Protein AF-A0A7S2B2H6-F1 (afdb_monomer_lite)

Sequence (133 aa):
VRPRLIQISLMLRDKKQASAAAGQLESLVAATSDEEQRAEAQLFLAQLQLDRGDATAATTLLESIDAVKGFPATVATLVAMHEQAGDDAAAARVLDEALDNVNELPIDDLSKSRLVEEIAAYRLRKGQYEEAA

Organism: NCBI:txid236787

Foldseek 3Di:
DVVLLVVLVVQCVPPVRVVVSLVVLVVLLVPDPDLVVNLVSLQVNLVVCVVVVNLVSSLVSLCPNPVPLLQLVNLVVSLVSCVVVVNNVSNLVSLVVNLVCLVVDPDDPVSSVVSLVVSLVVCVVVVVVVPND

pLDDT: mean 90.12, std 8.86, range [43.22, 96.81]

InterPro domains:
  IPR011990 Tetratricopeptide-like helical domain superfamily [G3DSA:1.25.40.10] (6-82)
  IPR026270 Signal recognition particle, SRP72 subunit [PTHR14094] (3-133)

Structure (mmCIF, N/CA/C/O backbone):
data_AF-A0A7S2B2H6-F1
#
_entry.id   AF-A0A7S2B2H6-F1
#
loop_
_atom_site.group_PDB
_atom_site.id
_atom_site.type_symbol
_atom_site.label_atom_id
_atom_site.label_alt_id
_atom_site.label_comp_id
_atom_site.label_asym_id
_atom_site.label_entity_id
_atom_site.label_seq_id
_atom_site.pdbx_PDB_ins_code
_atom_site.Cartn_x
_atom_site.Cartn_y
_atom_site.Cartn_z
_atom_site.occupancy
_atom_site.B_iso_or_equiv
_atom_site.auth_seq_id
_atom_site.auth_comp_id
_atom_site.auth_asym_id
_atom_site.auth_atom_id
_atom_site.pdbx_PDB_model_num
ATOM 1 N N . VAL A 1 1 ? 1.705 11.062 17.175 1.00 83.69 1 VAL A N 1
ATOM 2 C CA . VAL A 1 1 ? 0.738 10.126 16.539 1.00 83.69 1 VAL A CA 1
ATOM 3 C C . VAL A 1 1 ? 0.761 8.694 17.101 1.00 83.69 1 VAL A C 1
ATOM 5 O O . VAL A 1 1 ? -0.299 8.181 17.452 1.00 83.69 1 VAL A O 1
ATOM 8 N N . ARG A 1 2 ? 1.932 8.064 17.284 1.00 85.94 2 ARG A N 1
ATOM 9 C CA . ARG A 1 2 ? 2.079 6.634 17.654 1.00 85.94 2 ARG A CA 1
ATOM 10 C C . ARG A 1 2 ? 1.236 6.099 18.837 1.00 85.94 2 ARG A C 1
ATOM 12 O O . ARG A 1 2 ? 0.582 5.077 18.646 1.00 85.94 2 ARG A O 1
ATOM 19 N N . PRO A 1 3 ? 1.143 6.748 20.019 1.00 89.81 3 PRO A N 1
ATOM 20 C CA . PRO A 1 3 ? 0.306 6.223 21.110 1.00 89.81 3 PRO A CA 1
ATOM 21 C C . PRO A 1 3 ? -1.188 6.147 20.756 1.00 89.81 3 PRO A C 1
ATOM 23 O O . PRO A 1 3 ? -1.878 5.221 21.176 1.00 89.81 3 PRO A O 1
ATOM 26 N N . ARG A 1 4 ? -1.682 7.090 19.939 1.00 91.62 4 ARG A N 1
ATOM 27 C CA . ARG A 1 4 ? -3.071 7.079 19.455 1.00 91.62 4 ARG A CA 1
ATOM 28 C C . ARG A 1 4 ? -3.306 5.960 18.446 1.00 91.62 4 ARG A C 1
ATOM 30 O O . ARG A 1 4 ? -4.343 5.316 18.521 1.00 91.62 4 ARG A O 1
ATOM 37 N N . LEU A 1 5 ? -2.346 5.684 17.560 1.00 91.25 5 LEU A N 1
ATOM 38 C CA . LEU A 1 5 ? -2.443 4.554 16.628 1.00 91.25 5 LEU A CA 1
ATOM 39 C C . LEU A 1 5 ? -2.528 3.216 17.367 1.00 91.25 5 LEU A C 1
ATOM 41 O O . LEU A 1 5 ? -3.359 2.384 17.013 1.00 91.25 5 LEU A O 1
ATOM 45 N N . ILE A 1 6 ? -1.742 3.024 18.432 1.00 92.44 6 ILE A N 1
ATOM 46 C CA . ILE A 1 6 ? -1.834 1.822 19.278 1.00 92.44 6 ILE A CA 1
ATOM 47 C C . ILE A 1 6 ? -3.237 1.695 19.884 1.00 92.44 6 ILE A C 1
ATOM 49 O O . ILE A 1 6 ? -3.846 0.629 19.807 1.00 92.44 6 ILE A O 1
ATOM 53 N N . GLN A 1 7 ? -3.780 2.781 20.440 1.00 91.75 7 GLN A N 1
ATOM 54 C CA . GLN A 1 7 ? -5.131 2.785 21.002 1.00 91.75 7 GLN A CA 1
ATOM 55 C C . GLN A 1 7 ? -6.192 2.438 19.945 1.00 91.75 7 GLN A C 1
ATOM 57 O O . GLN A 1 7 ? -7.011 1.551 20.175 1.00 91.75 7 GLN A O 1
ATOM 62 N N . ILE A 1 8 ? -6.142 3.078 18.776 1.00 92.38 8 ILE A N 1
ATOM 63 C CA . ILE A 1 8 ? -7.058 2.815 17.656 1.00 92.38 8 ILE A CA 1
ATOM 64 C C . ILE A 1 8 ? -6.953 1.351 17.210 1.00 92.38 8 ILE A C 1
ATOM 66 O O . ILE A 1 8 ? -7.970 0.692 17.014 1.00 92.38 8 ILE A O 1
ATOM 70 N N . SER A 1 9 ? -5.737 0.808 17.125 1.00 90.06 9 SER A N 1
ATOM 71 C CA . SER A 1 9 ? -5.490 -0.587 16.737 1.00 90.06 9 SER A CA 1
ATOM 72 C C . SER A 1 9 ? -6.132 -1.579 17.705 1.00 90.06 9 SER A C 1
ATOM 74 O O . SER A 1 9 ? -6.675 -2.602 17.290 1.00 90.06 9 SER A O 1
ATOM 76 N N . LEU A 1 10 ? -6.093 -1.284 19.007 1.00 92.06 10 LEU A N 1
ATOM 77 C CA . LEU A 1 10 ? -6.770 -2.088 20.024 1.00 92.06 10 LEU A CA 1
ATOM 78 C C . LEU A 1 10 ? -8.294 -2.004 19.879 1.00 92.06 10 LEU A C 1
ATOM 80 O O . LEU A 1 10 ? -8.967 -3.027 19.986 1.00 92.06 10 LEU A O 1
ATOM 84 N N . MET A 1 11 ? -8.834 -0.820 19.584 1.00 91.25 11 MET A N 1
ATOM 85 C CA . MET A 1 11 ? -10.272 -0.623 19.372 1.00 91.25 11 MET A CA 1
ATOM 86 C C . MET A 1 11 ? -10.779 -1.308 18.096 1.00 91.25 11 MET A C 1
ATOM 88 O O . MET A 1 11 ? -11.880 -1.848 18.099 1.00 91.25 11 MET A O 1
ATOM 92 N N . LEU A 1 12 ? -9.980 -1.348 17.024 1.00 91.06 12 LEU A N 1
ATOM 93 C CA . LEU A 1 12 ? -10.328 -2.035 15.772 1.00 91.06 12 LEU A CA 1
ATOM 94 C C . LEU A 1 12 ? -10.508 -3.550 15.952 1.00 91.06 12 LEU A C 1
ATOM 96 O O . LEU A 1 12 ? -11.274 -4.169 15.216 1.00 91.06 12 LEU A O 1
ATOM 100 N N . ARG A 1 13 ? -9.856 -4.148 16.958 1.00 90.44 13 ARG A N 1
ATOM 101 C CA . ARG A 1 13 ? -10.033 -5.569 17.305 1.00 90.44 13 ARG A CA 1
ATOM 102 C C . ARG A 1 13 ? -11.375 -5.851 17.983 1.00 90.44 13 ARG A C 1
ATOM 104 O O . ARG A 1 13 ? -11.853 -6.984 17.935 1.00 90.44 13 ARG A O 1
ATOM 111 N N . ASP A 1 14 ? -11.988 -4.846 18.606 1.00 91.25 14 ASP A N 1
ATOM 112 C CA . ASP A 1 14 ? -13.327 -4.950 19.179 1.00 91.25 14 ASP A CA 1
ATOM 113 C C . ASP A 1 14 ? -14.375 -4.554 18.129 1.00 91.25 14 ASP A C 1
ATOM 115 O O . ASP A 1 14 ? -14.520 -3.386 17.766 1.00 91.25 14 ASP A O 1
ATOM 119 N N . LYS A 1 15 ? -15.176 -5.527 17.677 1.00 85.56 15 LYS A N 1
ATOM 120 C CA . LYS A 1 15 ? -16.237 -5.305 16.678 1.00 85.56 15 LYS A CA 1
ATOM 121 C C . LYS A 1 15 ? -17.205 -4.181 17.060 1.00 85.56 15 LYS A C 1
ATOM 123 O O . LYS A 1 15 ? -17.737 -3.524 16.170 1.00 85.56 15 LYS A O 1
ATOM 128 N N . LYS A 1 16 ? -17.440 -3.943 18.357 1.00 89.25 16 LYS A N 1
ATOM 129 C CA . LYS A 1 16 ? -18.332 -2.866 18.821 1.00 89.25 16 LYS A CA 1
ATOM 130 C C . LYS A 1 16 ? -17.719 -1.478 18.643 1.00 89.25 16 LYS A C 1
ATOM 132 O O . LYS A 1 16 ? -18.455 -0.506 18.511 1.00 89.25 16 LYS A O 1
ATOM 137 N N . GLN A 1 17 ? -16.392 -1.385 18.649 1.00 90.62 17 GLN A N 1
ATOM 138 C CA . GLN A 1 17 ? -15.654 -0.123 18.586 1.00 90.62 17 GLN A CA 1
ATOM 139 C C . GLN A 1 17 ? -15.034 0.133 17.212 1.00 90.62 17 GLN A C 1
ATOM 141 O O . GLN A 1 17 ? -14.655 1.266 16.933 1.00 90.62 17 GLN A O 1
ATOM 146 N N . ALA A 1 18 ? -14.988 -0.869 16.330 1.00 88.06 18 ALA A N 1
ATOM 147 C CA . ALA A 1 18 ? -14.340 -0.782 15.023 1.00 88.06 18 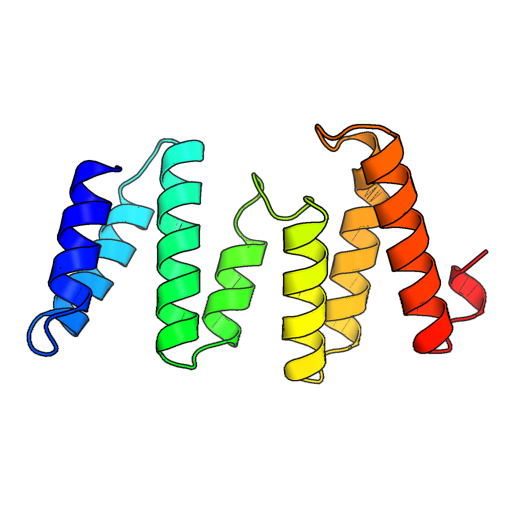ALA A CA 1
ATOM 148 C C . ALA A 1 18 ? -14.816 0.405 14.162 1.00 88.06 18 ALA A C 1
ATOM 150 O O . ALA A 1 18 ? -14.002 1.069 13.520 1.00 88.06 18 ALA A O 1
ATOM 151 N N . SER A 1 19 ? -16.117 0.721 14.172 1.00 89.12 19 SER A N 1
ATOM 152 C CA . SER A 1 19 ? -16.640 1.880 13.432 1.00 89.12 19 SER A CA 1
ATOM 153 C C . SER A 1 19 ? -16.156 3.208 14.019 1.00 89.12 19 SER A C 1
ATOM 155 O O . SER A 1 19 ? -15.769 4.102 13.273 1.00 89.12 19 SER A O 1
ATOM 157 N N . ALA A 1 20 ? -16.155 3.338 15.348 1.00 91.38 20 ALA A N 1
ATOM 158 C CA . ALA A 1 20 ? -15.682 4.544 16.023 1.00 91.38 20 ALA A CA 1
ATOM 159 C C . ALA A 1 20 ? -14.163 4.715 15.863 1.00 91.38 20 ALA A C 1
ATOM 161 O O . ALA A 1 20 ? -13.686 5.820 15.622 1.00 91.38 20 ALA A O 1
ATOM 162 N N . ALA A 1 21 ? -13.413 3.614 15.943 1.00 91.88 21 ALA A N 1
ATOM 163 C CA . ALA A 1 21 ? -11.966 3.592 15.771 1.00 91.88 21 ALA A CA 1
ATOM 164 C C . ALA A 1 21 ? -11.544 4.060 14.371 1.00 91.88 21 ALA A C 1
ATOM 166 O O . ALA A 1 21 ? -10.581 4.809 14.239 1.00 91.88 21 ALA A O 1
ATOM 167 N N . ALA A 1 22 ? -12.293 3.683 13.335 1.00 91.31 22 ALA A N 1
ATOM 168 C CA . ALA A 1 22 ? -12.035 4.153 11.978 1.00 91.31 22 ALA A CA 1
ATOM 169 C C . ALA A 1 22 ? -12.254 5.658 11.818 1.00 91.31 22 ALA A C 1
ATOM 171 O O . ALA A 1 22 ? -11.367 6.342 11.316 1.00 91.31 22 ALA A O 1
ATOM 172 N N . GLY A 1 23 ? -13.361 6.195 12.343 1.00 93.75 23 GLY A N 1
ATOM 173 C CA . GLY A 1 23 ? -13.576 7.645 12.339 1.00 93.75 23 GLY A CA 1
ATOM 174 C C . GLY A 1 23 ? -12.506 8.400 13.140 1.00 93.75 23 GLY A C 1
ATOM 175 O O . GLY A 1 23 ? -12.095 9.500 12.767 1.00 93.75 23 GLY A O 1
ATOM 176 N N . GLN A 1 24 ? -11.987 7.797 14.217 1.00 95.50 24 GLN A N 1
ATOM 177 C CA . GLN A 1 24 ? -10.847 8.347 14.953 1.00 95.50 24 GLN A CA 1
ATOM 178 C C . GLN A 1 24 ? -9.549 8.315 14.143 1.00 95.50 24 GLN A C 1
ATOM 180 O O . GLN A 1 24 ? -8.760 9.251 14.263 1.00 95.50 24 GLN A O 1
ATOM 185 N N . LEU A 1 25 ? -9.323 7.282 13.329 1.00 96.06 25 LEU A N 1
ATOM 186 C CA . LEU A 1 25 ? -8.154 7.195 12.457 1.00 96.06 25 LEU A CA 1
ATOM 187 C C . LEU A 1 25 ? -8.202 8.249 11.350 1.00 96.06 25 LEU A C 1
ATOM 189 O O . LEU A 1 25 ? -7.226 8.969 11.163 1.00 96.06 25 LEU A O 1
ATOM 193 N N . GLU A 1 26 ? -9.346 8.410 10.688 1.00 94.94 26 GLU A N 1
ATOM 194 C CA . GLU A 1 26 ? -9.569 9.469 9.693 1.00 94.94 26 GLU A CA 1
ATOM 195 C C . GLU A 1 26 ? -9.357 10.861 10.305 1.00 94.94 26 GLU A C 1
ATOM 197 O O . GLU A 1 26 ? -8.620 11.690 9.766 1.00 94.94 26 GLU A O 1
ATOM 202 N N . SER A 1 27 ? -9.921 11.096 11.494 1.00 95.56 27 SER A N 1
ATOM 203 C CA . SER A 1 27 ? -9.723 12.350 12.231 1.00 95.56 27 SER A CA 1
ATOM 204 C C . SER A 1 27 ? -8.260 12.565 12.624 1.00 95.56 27 SER A C 1
ATOM 206 O O . SER A 1 27 ? -7.781 13.698 12.634 1.00 95.56 27 SER A O 1
ATOM 208 N N . LEU A 1 28 ? -7.535 11.493 12.958 1.00 95.56 28 LEU A N 1
ATOM 209 C CA . LEU A 1 28 ? -6.116 11.561 13.294 1.00 95.56 28 LEU A CA 1
ATOM 210 C C . LEU A 1 28 ? -5.280 11.946 12.072 1.00 95.56 28 LEU A C 1
ATOM 212 O O . LEU A 1 28 ? -4.409 12.801 12.210 1.00 95.56 28 LEU A O 1
ATOM 216 N N . VAL A 1 29 ? -5.563 11.372 10.900 1.00 95.38 29 VAL A N 1
ATOM 217 C CA . VAL A 1 29 ? -4.921 11.758 9.634 1.00 95.38 29 VAL A CA 1
ATOM 218 C C . VAL A 1 29 ? -5.162 13.244 9.357 1.00 95.38 29 VAL A C 1
ATOM 220 O O . VAL A 1 29 ? -4.202 13.991 9.178 1.00 95.38 29 VAL A O 1
ATOM 223 N N . ALA A 1 30 ? -6.418 13.699 9.423 1.00 94.69 30 ALA A N 1
ATOM 224 C CA . ALA A 1 30 ? -6.785 15.092 9.152 1.00 94.69 30 ALA A CA 1
ATOM 225 C C . ALA A 1 30 ? -6.176 16.098 10.147 1.00 94.69 30 ALA A C 1
ATOM 227 O O . ALA A 1 30 ? -5.830 17.216 9.773 1.00 94.69 30 ALA A O 1
ATOM 228 N N . ALA A 1 31 ? -6.035 15.714 11.419 1.00 94.94 31 ALA A N 1
ATOM 229 C CA . ALA A 1 31 ? -5.501 16.583 12.467 1.00 94.94 31 ALA A CA 1
ATOM 230 C C . ALA A 1 31 ? -3.964 16.590 12.556 1.00 94.94 31 ALA A C 1
ATOM 232 O O . ALA A 1 31 ? -3.405 17.367 13.333 1.00 94.94 31 ALA A O 1
ATOM 233 N N . THR A 1 32 ? -3.267 15.712 11.827 1.00 94.50 32 THR A N 1
ATOM 234 C CA . THR A 1 32 ? -1.805 15.593 11.914 1.00 94.50 32 THR A CA 1
ATOM 235 C C . THR A 1 32 ? -1.131 16.526 10.913 1.00 94.50 32 THR A C 1
ATOM 237 O O . THR A 1 32 ? -1.195 16.313 9.705 1.00 94.50 32 THR A O 1
ATOM 240 N N . SER A 1 33 ? -0.452 17.562 11.410 1.00 92.81 33 SER A N 1
ATOM 241 C CA . SER A 1 33 ? 0.267 18.532 10.567 1.00 92.81 33 SER A CA 1
ATOM 242 C C . SER A 1 33 ? 1.634 18.040 10.088 1.00 92.81 33 SER A C 1
ATOM 244 O O . SER A 1 33 ? 2.065 18.432 9.011 1.00 92.81 33 SER A O 1
ATOM 246 N N . ASP A 1 34 ? 2.294 17.204 10.889 1.00 94.25 34 ASP A N 1
ATOM 247 C CA . ASP A 1 34 ? 3.613 16.637 10.604 1.00 94.25 34 ASP A CA 1
ATOM 248 C C . ASP A 1 34 ? 3.525 15.564 9.512 1.00 94.25 34 ASP A C 1
ATOM 250 O O . ASP A 1 34 ? 2.713 14.645 9.616 1.00 94.25 34 ASP A O 1
ATOM 254 N N . GLU A 1 35 ? 4.326 15.698 8.458 1.00 90.81 35 GLU A N 1
ATOM 255 C CA . GLU A 1 35 ? 4.209 14.882 7.245 1.00 90.81 35 GLU A CA 1
ATOM 256 C C . GLU A 1 35 ? 4.559 13.412 7.491 1.00 90.81 35 GLU A C 1
ATOM 258 O O . GLU A 1 35 ? 3.789 12.533 7.110 1.00 90.81 35 GLU A O 1
ATOM 263 N N . GLU A 1 36 ? 5.649 13.140 8.212 1.00 90.75 36 GLU A N 1
ATOM 264 C CA . GLU A 1 36 ? 6.073 11.776 8.548 1.00 90.75 36 GLU A CA 1
ATOM 265 C C . GLU A 1 36 ? 5.008 11.066 9.396 1.00 90.75 36 GLU A C 1
ATOM 267 O O . GLU A 1 36 ? 4.565 9.959 9.084 1.00 90.75 36 GLU A O 1
ATOM 272 N N . GLN A 1 37 ? 4.512 11.732 10.440 1.00 93.31 37 GLN A N 1
ATOM 273 C CA . GLN A 1 37 ? 3.439 11.181 11.266 1.00 93.31 37 GLN A CA 1
ATOM 274 C C . GLN A 1 37 ? 2.113 11.034 10.513 1.00 93.31 37 GLN A C 1
ATOM 276 O O . GLN A 1 37 ? 1.328 10.136 10.837 1.00 93.31 37 GLN A O 1
ATOM 281 N N . ARG A 1 38 ? 1.826 11.910 9.545 1.00 94.88 38 ARG A N 1
ATOM 282 C CA . ARG A 1 38 ? 0.632 11.792 8.705 1.00 94.88 38 ARG A CA 1
ATOM 283 C C . ARG A 1 38 ? 0.759 10.592 7.774 1.00 94.88 38 ARG A C 1
ATOM 285 O O . ARG A 1 38 ? -0.187 9.812 7.720 1.00 94.88 38 ARG A O 1
ATOM 292 N N . ALA A 1 39 ? 1.920 10.393 7.153 1.00 93.44 39 ALA A N 1
ATOM 293 C CA . ALA A 1 39 ? 2.220 9.222 6.336 1.00 93.44 39 ALA A CA 1
ATOM 294 C C . ALA A 1 39 ? 2.048 7.920 7.139 1.00 93.44 39 ALA A C 1
ATOM 296 O O . ALA A 1 39 ? 1.352 7.014 6.682 1.00 93.44 39 ALA A O 1
ATOM 297 N N . GLU A 1 40 ? 2.567 7.847 8.375 1.00 93.25 40 GLU A N 1
ATOM 298 C CA . GLU A 1 40 ? 2.339 6.700 9.276 1.00 93.25 40 GLU A CA 1
ATOM 299 C C . GLU A 1 40 ? 0.837 6.424 9.492 1.00 93.25 40 GLU A C 1
ATOM 301 O O . GLU A 1 40 ? 0.388 5.276 9.437 1.00 93.25 40 GLU A O 1
ATOM 306 N N . ALA A 1 41 ? 0.039 7.469 9.736 1.00 95.69 41 ALA A N 1
ATOM 307 C CA . ALA A 1 41 ? -1.400 7.330 9.949 1.00 95.69 41 ALA A CA 1
ATOM 308 C C . ALA A 1 41 ? -2.163 6.967 8.659 1.00 95.69 41 ALA A C 1
ATOM 310 O O . ALA A 1 41 ? -3.100 6.168 8.719 1.00 95.69 41 ALA A O 1
ATOM 311 N N . GLN A 1 42 ? -1.760 7.508 7.505 1.00 96.81 42 GLN A N 1
ATOM 312 C CA . GLN A 1 42 ? -2.335 7.194 6.193 1.00 96.81 42 GLN A CA 1
ATOM 313 C C . GLN A 1 42 ? -2.060 5.744 5.792 1.00 96.81 42 GLN A C 1
ATOM 315 O O . GLN A 1 42 ? -2.977 5.077 5.323 1.00 96.81 42 GLN A O 1
ATOM 320 N N . LEU A 1 43 ? -0.855 5.221 6.048 1.00 95.38 43 LEU A N 1
ATOM 321 C CA . LEU A 1 43 ? -0.537 3.802 5.846 1.00 95.38 43 LEU A CA 1
ATOM 322 C C . LEU A 1 43 ? -1.462 2.902 6.672 1.00 95.38 43 LEU A C 1
ATOM 324 O O . LEU A 1 43 ? -2.009 1.922 6.167 1.00 95.38 43 LEU A O 1
ATOM 328 N N . PHE A 1 44 ? -1.688 3.262 7.937 1.00 95.62 44 PHE A N 1
ATOM 329 C CA . PHE A 1 44 ? -2.608 2.527 8.804 1.00 95.62 44 PHE A CA 1
ATOM 330 C C . PHE A 1 44 ? -4.054 2.578 8.295 1.00 95.62 44 PHE A C 1
ATOM 332 O O . PHE A 1 44 ? -4.783 1.589 8.383 1.00 95.62 44 PHE A O 1
ATOM 339 N N . LEU A 1 45 ? -4.472 3.724 7.749 1.00 96.75 45 LEU A N 1
ATOM 340 C CA . LEU A 1 45 ? -5.795 3.884 7.156 1.00 96.75 45 LEU A CA 1
ATOM 341 C C . LEU A 1 45 ? -5.932 3.070 5.863 1.00 96.75 45 LEU A C 1
ATOM 343 O O . LEU A 1 45 ? -6.951 2.411 5.690 1.00 96.75 45 LEU A O 1
ATOM 347 N N . ALA A 1 46 ? -4.910 3.047 5.004 1.00 96.31 46 ALA A N 1
ATOM 348 C CA . ALA A 1 46 ? -4.892 2.231 3.792 1.00 96.31 46 ALA A CA 1
ATOM 349 C C . ALA A 1 46 ? -5.031 0.738 4.125 1.00 96.31 46 ALA A C 1
ATOM 351 O O . ALA A 1 46 ? -5.874 0.055 3.546 1.00 96.31 46 ALA A O 1
ATOM 352 N N . GLN A 1 47 ? -4.292 0.250 5.130 1.00 94.31 47 GLN A N 1
ATOM 353 C CA . GLN A 1 47 ? -4.433 -1.127 5.612 1.00 94.31 47 GLN A CA 1
ATOM 354 C C . GLN A 1 47 ? -5.849 -1.414 6.129 1.00 94.31 47 GLN A C 1
ATOM 356 O O . GLN A 1 47 ? -6.419 -2.457 5.823 1.00 94.31 47 GLN A O 1
ATOM 361 N N . LEU A 1 48 ? -6.450 -0.484 6.876 1.00 95.06 48 LEU A N 1
ATOM 362 C CA . LEU A 1 48 ? -7.826 -0.639 7.345 1.00 95.06 48 LEU A CA 1
ATOM 363 C C . LEU A 1 48 ? -8.831 -0.725 6.181 1.00 95.06 48 LEU A C 1
ATOM 365 O O . LEU A 1 48 ? -9.790 -1.493 6.273 1.00 95.06 48 LEU A O 1
ATOM 369 N N . GLN A 1 49 ? -8.643 0.048 5.108 1.00 95.12 49 GLN A N 1
ATOM 370 C CA . GLN A 1 49 ? -9.503 -0.047 3.923 1.00 95.12 49 GLN A CA 1
ATOM 371 C C . GLN A 1 49 ? -9.328 -1.395 3.211 1.00 95.12 49 GLN A C 1
ATOM 373 O O . GLN A 1 49 ? -10.327 -2.020 2.850 1.00 95.12 49 GLN A O 1
ATOM 378 N N . LEU A 1 50 ? -8.096 -1.913 3.121 1.00 93.56 50 LEU A N 1
ATOM 379 C CA . LEU A 1 50 ? -7.841 -3.265 2.606 1.00 93.56 50 LEU A CA 1
ATOM 380 C C . LEU A 1 50 ? -8.553 -4.340 3.427 1.00 93.56 50 LEU A C 1
ATOM 382 O O . LEU A 1 50 ? -9.238 -5.187 2.857 1.00 93.56 50 LEU A O 1
ATOM 386 N N . ASP A 1 51 ? -8.465 -4.273 4.756 1.00 91.62 51 ASP A N 1
ATOM 387 C CA . ASP A 1 51 ? -9.131 -5.222 5.660 1.00 91.62 51 ASP A CA 1
ATOM 388 C C . ASP A 1 51 ? -10.665 -5.190 5.516 1.00 91.62 51 ASP A C 1
ATOM 390 O O . ASP A 1 51 ? -11.356 -6.162 5.835 1.00 91.62 51 ASP A O 1
ATOM 394 N N . ARG A 1 52 ? -11.214 -4.071 5.028 1.00 91.25 52 ARG A N 1
ATOM 395 C CA . ARG A 1 52 ? -12.642 -3.882 4.730 1.00 91.25 52 ARG A CA 1
ATOM 396 C C . ARG A 1 52 ? -13.030 -4.279 3.307 1.00 91.25 52 ARG A C 1
ATOM 398 O O . ARG A 1 52 ? -14.219 -4.269 2.994 1.00 91.25 52 ARG A O 1
ATOM 405 N N . GLY A 1 53 ? -12.060 -4.640 2.471 1.00 91.69 53 GLY A N 1
ATOM 406 C CA . GLY A 1 53 ? -12.260 -4.962 1.061 1.00 91.69 53 GLY A CA 1
ATOM 407 C C . GLY A 1 53 ? -12.392 -3.741 0.148 1.00 91.69 53 GLY A C 1
ATOM 408 O O . GLY A 1 53 ? -12.713 -3.912 -1.025 1.00 91.69 53 GLY A O 1
ATOM 409 N N . ASP A 1 54 ? -12.136 -2.528 0.646 1.00 94.06 54 ASP A N 1
ATOM 410 C CA . ASP A 1 54 ? -12.124 -1.307 -0.164 1.00 94.06 54 ASP A CA 1
ATOM 411 C C . ASP A 1 54 ? -10.717 -1.068 -0.734 1.00 94.06 54 ASP A C 1
ATOM 413 O O . ASP A 1 54 ? -9.951 -0.209 -0.288 1.00 94.06 54 ASP A O 1
ATOM 417 N N . ALA A 1 55 ? -10.353 -1.905 -1.709 1.00 92.44 55 ALA A N 1
ATOM 418 C CA . ALA A 1 55 ? -9.049 -1.838 -2.361 1.00 92.44 55 ALA A CA 1
ATOM 419 C C . ALA A 1 55 ? -8.837 -0.498 -3.082 1.00 92.44 55 ALA A C 1
ATOM 421 O O . ALA A 1 55 ? -7.730 0.025 -3.066 1.00 92.44 55 ALA A O 1
ATOM 422 N N . THR A 1 56 ? -9.893 0.092 -3.652 1.00 93.31 56 THR A N 1
ATOM 423 C CA . THR A 1 56 ? -9.816 1.386 -4.342 1.00 93.31 56 THR A CA 1
ATOM 424 C C . THR A 1 56 ? -9.437 2.507 -3.381 1.00 93.31 56 THR A C 1
ATOM 426 O O . THR A 1 56 ? -8.487 3.241 -3.655 1.00 93.31 56 THR A O 1
ATOM 429 N N . ALA A 1 57 ? -10.111 2.618 -2.231 1.00 93.94 57 ALA A N 1
ATOM 430 C CA . ALA A 1 57 ? -9.763 3.630 -1.235 1.00 93.94 57 ALA A CA 1
ATOM 431 C C . ALA A 1 57 ? -8.344 3.428 -0.685 1.00 93.94 57 ALA A C 1
ATOM 433 O O . ALA A 1 57 ? -7.628 4.403 -0.449 1.00 93.94 57 ALA A O 1
ATOM 434 N N . ALA A 1 58 ? -7.918 2.174 -0.507 1.00 95.75 58 ALA A N 1
ATOM 435 C CA . ALA A 1 58 ? -6.555 1.861 -0.098 1.00 95.75 58 ALA A CA 1
ATOM 436 C C . ALA A 1 58 ? -5.512 2.298 -1.138 1.00 95.75 58 ALA A C 1
ATOM 438 O O . ALA A 1 58 ? -4.531 2.939 -0.762 1.00 95.75 58 ALA A O 1
ATOM 439 N N . THR A 1 59 ? -5.733 2.012 -2.426 1.00 95.81 59 THR A N 1
ATOM 440 C CA . THR A 1 59 ? -4.844 2.445 -3.516 1.00 95.81 59 THR A CA 1
ATOM 441 C C . THR A 1 59 ? -4.717 3.963 -3.541 1.00 95.81 59 THR A C 1
ATOM 443 O O . THR A 1 59 ? -3.604 4.479 -3.489 1.00 95.81 59 THR A O 1
ATOM 446 N N . THR A 1 60 ? -5.840 4.689 -3.518 1.00 94.69 60 THR A N 1
ATOM 447 C CA . THR A 1 60 ? -5.835 6.162 -3.512 1.00 94.69 60 THR A CA 1
ATOM 448 C C . THR A 1 60 ? -5.091 6.731 -2.304 1.00 94.69 60 THR A C 1
ATOM 450 O O . THR A 1 60 ? -4.376 7.726 -2.420 1.00 94.69 60 THR A O 1
ATOM 453 N N . LEU A 1 61 ? -5.225 6.104 -1.131 1.00 95.12 61 LEU A N 1
ATOM 454 C CA . LEU A 1 61 ? -4.465 6.506 0.050 1.00 95.12 61 LEU A CA 1
ATOM 455 C C . LEU A 1 61 ? -2.966 6.288 -0.145 1.00 95.12 61 LEU A C 1
ATOM 457 O O . LEU A 1 61 ? -2.209 7.204 0.153 1.00 95.12 61 LEU A O 1
ATOM 461 N N . LEU A 1 62 ? -2.537 5.131 -0.651 1.00 95.50 62 LEU A N 1
ATOM 462 C CA . LEU A 1 62 ? -1.120 4.843 -0.889 1.00 95.50 62 LEU A CA 1
ATOM 463 C C . LEU A 1 62 ? -0.493 5.799 -1.915 1.00 95.50 62 LEU A C 1
ATOM 465 O O . LEU A 1 62 ? 0.606 6.295 -1.678 1.00 95.50 62 LEU A O 1
ATOM 469 N N . GLU A 1 63 ? -1.207 6.115 -2.998 1.00 94.38 63 GLU A N 1
ATOM 470 C CA . GLU A 1 63 ? -0.771 7.091 -4.011 1.00 94.38 63 GLU A CA 1
ATOM 471 C C . GLU A 1 63 ? -0.597 8.503 -3.426 1.00 94.38 63 GLU A C 1
ATOM 473 O O . GLU A 1 63 ? 0.259 9.260 -3.875 1.00 94.38 63 GLU A O 1
ATOM 478 N N . SER A 1 64 ? -1.365 8.852 -2.387 1.00 93.81 64 SER A N 1
ATOM 479 C CA . SER A 1 64 ? -1.300 10.169 -1.736 1.00 93.81 64 SER A CA 1
ATOM 480 C C . SER A 1 64 ? -0.125 10.358 -0.764 1.00 93.81 64 SER A C 1
ATOM 482 O O . SER A 1 64 ? 0.013 11.438 -0.186 1.00 93.81 64 SER A O 1
ATOM 484 N N . ILE A 1 65 ? 0.691 9.325 -0.524 1.00 94.25 65 ILE A N 1
ATOM 485 C CA . ILE A 1 65 ? 1.793 9.365 0.450 1.00 94.25 65 ILE A CA 1
ATOM 486 C C . ILE A 1 65 ? 3.120 9.557 -0.293 1.00 94.25 65 ILE A C 1
ATOM 488 O O . ILE A 1 65 ? 3.820 8.591 -0.612 1.00 94.25 65 ILE A O 1
ATOM 492 N N . ASP A 1 66 ? 3.502 10.815 -0.518 1.00 89.94 66 ASP A N 1
ATOM 493 C CA . ASP A 1 66 ? 4.739 11.175 -1.231 1.00 89.94 66 ASP A CA 1
ATOM 494 C C . ASP A 1 66 ? 5.992 10.527 -0.619 1.00 89.94 66 ASP A C 1
ATOM 496 O O . ASP A 1 66 ? 6.885 10.085 -1.340 1.00 89.94 66 ASP A O 1
ATOM 500 N N . ALA A 1 67 ? 6.012 10.367 0.707 1.00 88.75 67 ALA A N 1
ATOM 501 C CA . ALA A 1 67 ? 7.117 9.754 1.439 1.00 88.75 67 ALA A CA 1
ATOM 502 C C . ALA A 1 67 ? 7.406 8.288 1.057 1.00 88.75 67 ALA A C 1
ATOM 504 O O . ALA A 1 67 ? 8.505 7.807 1.326 1.00 88.75 67 ALA A O 1
ATOM 505 N N . VAL A 1 68 ? 6.443 7.558 0.477 1.00 89.25 68 VAL A N 1
ATOM 506 C CA . VAL A 1 68 ? 6.596 6.119 0.180 1.00 89.25 68 VAL A CA 1
ATOM 507 C C . VAL A 1 68 ? 6.238 5.731 -1.250 1.00 89.25 68 VAL A C 1
ATOM 509 O O . VAL A 1 68 ? 6.665 4.658 -1.675 1.00 89.25 68 VAL A O 1
ATOM 512 N N . LYS A 1 69 ? 5.498 6.556 -2.004 1.00 86.56 69 LYS A N 1
ATOM 513 C CA . LYS A 1 69 ? 4.957 6.194 -3.330 1.00 86.56 69 LYS A CA 1
ATOM 514 C C . LYS A 1 69 ? 6.014 5.737 -4.342 1.00 86.56 69 LYS A C 1
ATOM 516 O O . LYS A 1 69 ? 5.758 4.816 -5.106 1.00 86.56 69 LYS A O 1
ATOM 521 N N . GLY A 1 70 ? 7.214 6.320 -4.296 1.00 88.12 70 GLY A N 1
ATOM 522 C CA . GLY A 1 70 ? 8.315 5.981 -5.204 1.00 88.12 70 GLY A CA 1
ATOM 523 C C . GLY A 1 70 ? 9.170 4.788 -4.764 1.00 88.12 70 GLY A C 1
ATOM 524 O O . GLY A 1 70 ? 10.031 4.340 -5.515 1.00 88.12 70 GLY A O 1
ATOM 525 N N . PHE A 1 71 ? 8.978 4.253 -3.554 1.00 89.75 71 PHE A N 1
ATOM 526 C CA . PHE A 1 71 ? 9.788 3.127 -3.085 1.00 89.75 71 PHE A CA 1
ATOM 527 C C . PHE A 1 71 ? 9.433 1.842 -3.847 1.00 89.75 71 PHE A C 1
ATOM 529 O O . PHE A 1 71 ? 8.246 1.567 -4.026 1.00 89.75 71 PHE A O 1
ATOM 536 N N . PRO A 1 72 ? 10.416 0.984 -4.197 1.00 90.31 72 PRO A N 1
ATOM 537 C CA . PRO A 1 72 ? 10.170 -0.217 -5.001 1.00 90.31 72 PRO A CA 1
ATOM 538 C C . PRO A 1 72 ? 9.059 -1.127 -4.461 1.00 90.31 72 PRO A C 1
ATOM 540 O O . PRO A 1 72 ? 8.249 -1.647 -5.222 1.00 90.31 72 PRO A O 1
ATOM 543 N N . ALA A 1 73 ? 8.983 -1.292 -3.136 1.00 90.69 73 ALA A N 1
ATOM 544 C CA . ALA A 1 73 ? 7.939 -2.095 -2.502 1.00 90.69 73 ALA A CA 1
ATOM 545 C C . ALA A 1 73 ? 6.535 -1.490 -2.687 1.00 90.69 73 ALA A C 1
ATOM 547 O O . ALA A 1 73 ? 5.574 -2.221 -2.935 1.00 90.69 73 ALA A O 1
ATOM 548 N N . THR A 1 74 ? 6.414 -0.164 -2.595 1.00 93.12 74 THR A N 1
ATOM 549 C CA . THR A 1 74 ? 5.147 0.546 -2.799 1.00 93.12 74 THR A CA 1
ATOM 550 C C . THR A 1 74 ? 4.743 0.519 -4.264 1.00 93.12 74 THR A C 1
ATOM 552 O O . THR A 1 74 ? 3.597 0.198 -4.556 1.00 93.12 74 THR A O 1
ATOM 555 N N . VAL A 1 75 ? 5.687 0.764 -5.179 1.00 94.62 75 VAL A N 1
ATOM 556 C CA . VAL A 1 75 ? 5.471 0.677 -6.631 1.00 94.62 75 VAL A 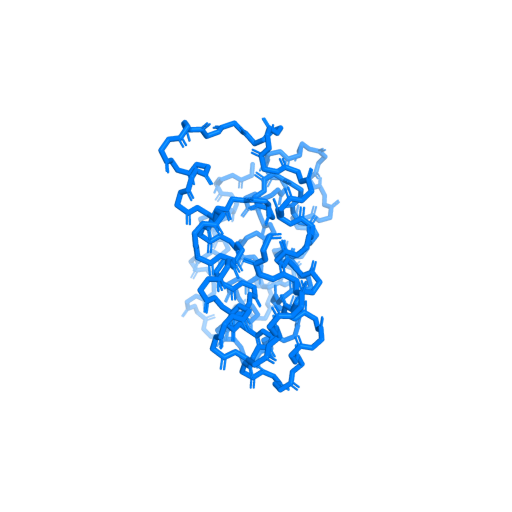CA 1
ATOM 557 C C . VAL A 1 75 ? 4.937 -0.706 -7.004 1.00 94.62 75 VAL A C 1
ATOM 559 O O . VAL A 1 75 ? 3.880 -0.807 -7.619 1.00 94.62 75 VAL A O 1
ATOM 562 N N . ALA A 1 76 ? 5.595 -1.778 -6.552 1.00 93.12 76 ALA A N 1
ATOM 563 C CA . ALA A 1 76 ? 5.140 -3.146 -6.803 1.00 93.12 76 ALA A CA 1
ATOM 564 C C . ALA A 1 76 ? 3.738 -3.417 -6.228 1.00 93.12 76 ALA A C 1
ATOM 566 O O . ALA A 1 76 ? 2.923 -4.085 -6.864 1.00 93.12 76 ALA A O 1
ATOM 567 N N . THR A 1 77 ? 3.441 -2.879 -5.041 1.00 94.38 77 THR A N 1
ATOM 568 C CA . THR A 1 77 ? 2.120 -3.011 -4.412 1.00 94.38 77 THR A CA 1
ATOM 569 C C . THR A 1 77 ? 1.046 -2.294 -5.230 1.00 94.38 77 THR A C 1
ATOM 571 O O . THR A 1 77 ? 0.030 -2.901 -5.552 1.00 94.38 77 THR A O 1
ATOM 574 N N . LEU A 1 78 ? 1.276 -1.036 -5.611 1.00 95.62 78 LEU A N 1
ATOM 575 C CA . LEU A 1 78 ? 0.339 -0.235 -6.402 1.00 95.62 78 LEU A CA 1
ATOM 576 C C . LEU A 1 78 ? 0.069 -0.861 -7.774 1.00 95.62 78 LEU A C 1
ATOM 578 O O . LEU A 1 78 ? -1.087 -0.960 -8.179 1.00 95.62 78 LEU A O 1
ATOM 582 N N . VAL A 1 79 ? 1.110 -1.348 -8.452 1.00 94.88 79 VAL A N 1
ATOM 583 C CA . VAL A 1 79 ? 0.981 -2.074 -9.725 1.00 94.88 79 VAL A CA 1
ATOM 584 C C . VAL A 1 79 ? 0.093 -3.303 -9.553 1.00 94.88 79 VAL A C 1
ATOM 586 O O . VAL A 1 79 ? -0.892 -3.438 -10.271 1.00 94.88 79 VAL A O 1
ATOM 589 N N . ALA A 1 80 ? 0.368 -4.150 -8.558 1.00 93.44 80 ALA A N 1
ATOM 590 C CA . ALA A 1 80 ? -0.435 -5.345 -8.306 1.00 93.44 80 ALA A CA 1
ATOM 591 C C . ALA A 1 80 ? -1.902 -5.015 -7.968 1.00 93.44 80 ALA A C 1
ATOM 593 O O . ALA A 1 80 ? -2.813 -5.718 -8.405 1.00 93.44 80 ALA A O 1
ATOM 594 N N . MET A 1 81 ? -2.146 -3.941 -7.209 1.00 94.50 81 MET A N 1
ATOM 595 C CA . MET A 1 81 ? -3.500 -3.489 -6.876 1.00 94.50 81 MET A CA 1
ATOM 596 C C . MET A 1 81 ? -4.268 -3.013 -8.114 1.00 94.50 81 MET A C 1
ATOM 598 O O . MET A 1 81 ? -5.435 -3.374 -8.279 1.00 94.50 81 MET A O 1
ATOM 602 N N . HIS A 1 82 ? -3.622 -2.248 -8.996 1.00 95.25 82 HIS A N 1
ATOM 603 C CA . HIS A 1 82 ? -4.217 -1.787 -10.254 1.00 95.25 82 HIS A CA 1
ATOM 604 C C . HIS A 1 82 ? -4.463 -2.941 -11.230 1.00 95.25 82 HIS A C 1
ATOM 606 O O . HIS A 1 82 ? -5.554 -3.040 -11.791 1.00 95.25 82 HIS A O 1
ATOM 612 N N . GLU A 1 83 ? -3.523 -3.880 -11.359 1.00 92.19 83 GLU A N 1
ATOM 613 C CA . GLU A 1 83 ? -3.717 -5.099 -12.158 1.00 92.19 83 GLU A CA 1
ATOM 614 C C . GLU A 1 83 ? -4.891 -5.940 -11.643 1.00 92.19 83 GLU A C 1
ATOM 616 O O . GLU A 1 83 ? -5.713 -6.415 -12.428 1.00 92.19 83 GLU A O 1
ATOM 621 N N . GLN A 1 84 ? -5.019 -6.098 -10.321 1.00 91.12 84 GLN A N 1
ATOM 622 C CA . GLN A 1 84 ? -6.142 -6.818 -9.719 1.00 91.12 84 GLN A CA 1
ATOM 623 C C . GLN A 1 84 ? -7.486 -6.119 -9.984 1.00 91.12 84 GLN A C 1
ATOM 625 O O . GLN A 1 84 ? -8.516 -6.788 -10.096 1.00 91.12 84 GLN A O 1
ATOM 630 N N . ALA A 1 85 ? -7.483 -4.791 -10.104 1.00 91.31 85 ALA A N 1
ATOM 631 C CA . ALA A 1 85 ? -8.649 -4.007 -10.501 1.00 91.31 85 ALA A CA 1
ATOM 632 C C . ALA A 1 85 ? -8.913 -4.028 -12.023 1.00 91.31 85 ALA A C 1
ATOM 634 O O . ALA A 1 85 ? -9.952 -3.533 -12.462 1.00 91.31 85 ALA A O 1
ATOM 635 N N . GLY A 1 86 ? -8.012 -4.609 -12.824 1.00 91.06 86 GLY A N 1
ATOM 636 C CA . GLY A 1 86 ? -8.075 -4.595 -14.286 1.00 91.06 86 GLY A CA 1
ATOM 637 C C . GLY A 1 86 ? -7.706 -3.246 -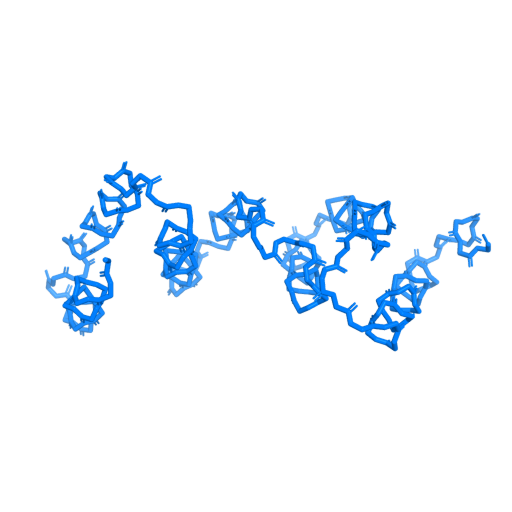14.913 1.00 91.06 86 GLY A C 1
ATOM 638 O O . GLY A 1 86 ? -8.011 -3.023 -16.084 1.00 91.06 86 GLY A O 1
ATOM 639 N N . ASP A 1 87 ? -7.073 -2.346 -14.155 1.00 92.94 87 ASP A N 1
ATOM 640 C CA . ASP A 1 87 ? -6.620 -1.033 -14.621 1.00 92.94 87 ASP A CA 1
ATOM 641 C C . ASP A 1 87 ? -5.131 -1.074 -14.999 1.00 92.94 87 ASP A C 1
ATOM 643 O O . ASP A 1 87 ? -4.259 -0.495 -14.349 1.00 92.94 87 ASP A O 1
ATOM 647 N N . ASP A 1 88 ? -4.828 -1.788 -16.086 1.00 90.31 88 ASP A N 1
ATOM 648 C CA . ASP A 1 88 ? -3.461 -1.901 -16.613 1.00 90.31 88 ASP A CA 1
ATOM 649 C C . ASP A 1 88 ? -2.859 -0.529 -16.980 1.00 90.31 88 ASP A C 1
ATOM 651 O O . ASP A 1 88 ? -1.643 -0.340 -16.911 1.00 90.31 88 ASP A O 1
ATOM 655 N N . ALA A 1 89 ? -3.703 0.445 -17.346 1.00 91.44 89 ALA A N 1
ATOM 656 C CA . ALA A 1 89 ? -3.272 1.801 -17.667 1.00 91.44 89 ALA A CA 1
ATOM 657 C C . ALA A 1 89 ? -2.793 2.548 -16.415 1.00 91.44 89 ALA A C 1
ATOM 659 O O . ALA A 1 89 ? -1.779 3.244 -16.462 1.00 91.44 89 ALA A O 1
ATOM 660 N N . ALA A 1 90 ? -3.488 2.403 -15.285 1.00 93.06 90 ALA A N 1
ATOM 661 C CA . ALA A 1 90 ? -3.020 2.939 -14.014 1.00 93.06 90 ALA A CA 1
ATOM 662 C C . ALA A 1 90 ? -1.738 2.259 -13.533 1.00 93.06 90 ALA A C 1
ATOM 664 O O . ALA A 1 90 ? -0.816 2.956 -13.110 1.00 93.06 90 ALA A O 1
ATOM 665 N N . ALA A 1 91 ? -1.641 0.936 -13.671 1.00 93.69 91 ALA A N 1
ATOM 666 C CA . ALA A 1 91 ? -0.420 0.202 -13.348 1.00 93.69 91 ALA A CA 1
ATOM 667 C C . ALA A 1 91 ? 0.788 0.708 -14.160 1.00 93.69 91 ALA A C 1
ATOM 669 O O . ALA A 1 91 ? 1.853 0.948 -13.592 1.00 93.69 91 ALA A O 1
ATOM 670 N N . ALA A 1 92 ? 0.615 0.942 -15.467 1.00 92.12 92 ALA A N 1
ATOM 671 C CA . ALA A 1 92 ? 1.659 1.516 -16.317 1.00 92.12 92 ALA A CA 1
ATOM 672 C C . ALA A 1 92 ? 2.069 2.928 -15.862 1.00 92.12 92 ALA A C 1
ATOM 674 O O . ALA A 1 92 ? 3.257 3.181 -15.682 1.00 92.12 92 ALA A O 1
ATOM 675 N N . ARG A 1 93 ? 1.103 3.811 -15.560 1.00 93.75 93 ARG A N 1
ATOM 676 C CA . ARG A 1 93 ? 1.394 5.171 -15.062 1.00 93.75 93 ARG A CA 1
ATOM 677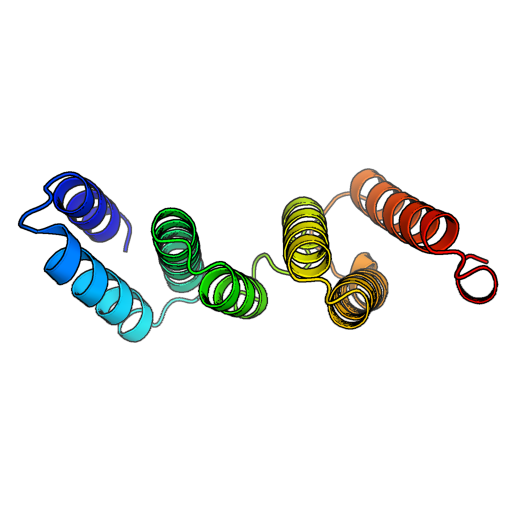 C C . ARG A 1 93 ? 2.229 5.176 -13.781 1.00 93.75 93 ARG A C 1
ATOM 679 O O . ARG A 1 93 ? 3.096 6.029 -13.633 1.00 93.75 93 ARG A O 1
ATOM 686 N N . VAL A 1 94 ? 1.973 4.243 -12.861 1.00 94.50 94 VAL A N 1
ATOM 687 C CA . VAL A 1 94 ? 2.764 4.110 -11.626 1.00 94.50 94 VAL A CA 1
ATOM 688 C C . VAL A 1 94 ? 4.221 3.756 -11.942 1.00 94.50 94 VAL A C 1
ATOM 690 O O . VAL A 1 94 ? 5.133 4.298 -11.320 1.00 94.50 94 VAL A O 1
ATOM 693 N N . LEU A 1 95 ? 4.453 2.866 -12.910 1.00 93.56 95 LEU A N 1
ATOM 694 C CA . LEU A 1 95 ? 5.803 2.489 -13.339 1.00 93.56 95 LEU A CA 1
ATOM 695 C C . LEU A 1 95 ? 6.515 3.636 -14.063 1.00 93.56 95 LEU A C 1
ATOM 697 O O . LEU A 1 95 ? 7.711 3.821 -13.850 1.00 93.56 95 LEU A O 1
ATOM 701 N N . ASP A 1 96 ? 5.791 4.416 -14.868 1.00 92.56 96 ASP A N 1
ATOM 702 C CA . ASP A 1 96 ? 6.333 5.594 -15.551 1.00 92.56 96 ASP A CA 1
ATOM 703 C C . ASP A 1 96 ? 6.778 6.659 -14.539 1.00 92.56 96 ASP A C 1
ATOM 705 O O . ASP A 1 96 ? 7.925 7.101 -14.575 1.00 92.56 96 ASP A O 1
ATOM 709 N N . GLU A 1 97 ? 5.926 6.996 -13.564 1.00 92.69 97 GLU A N 1
ATOM 710 C CA . GLU A 1 97 ? 6.282 7.940 -12.495 1.00 92.69 97 GLU A CA 1
ATOM 711 C C . GLU A 1 97 ? 7.471 7.424 -11.666 1.00 92.69 97 GLU A C 1
ATOM 713 O O . GLU A 1 97 ? 8.363 8.193 -11.302 1.00 92.69 97 GLU A O 1
ATOM 718 N N . ALA A 1 98 ? 7.529 6.118 -11.388 1.00 92.69 98 ALA A N 1
ATOM 719 C CA . ALA A 1 98 ? 8.658 5.518 -10.683 1.00 92.69 98 ALA A CA 1
ATOM 720 C C . ALA A 1 98 ? 9.965 5.614 -11.487 1.00 92.69 98 ALA A C 1
ATOM 722 O O . ALA A 1 98 ? 11.018 5.883 -10.904 1.00 92.69 98 ALA A O 1
ATOM 723 N N . LEU A 1 99 ? 9.904 5.415 -12.807 1.00 92.25 99 LEU A N 1
ATOM 724 C CA . LEU A 1 99 ? 11.057 5.517 -13.700 1.00 92.25 99 LEU A CA 1
ATOM 725 C C . LEU A 1 99 ? 11.571 6.956 -13.789 1.00 92.25 99 LEU A C 1
ATOM 727 O O . LEU A 1 99 ? 12.774 7.177 -13.645 1.00 92.25 99 LEU A O 1
ATOM 731 N N . ASP A 1 100 ? 10.671 7.923 -13.967 1.00 92.50 100 ASP A N 1
ATOM 732 C CA . ASP A 1 100 ? 11.015 9.343 -14.100 1.00 92.50 100 ASP A CA 1
ATOM 733 C C . ASP A 1 100 ? 11.745 9.875 -12.858 1.00 92.50 100 ASP A C 1
ATOM 735 O O . ASP A 1 100 ? 12.661 10.692 -12.964 1.00 92.50 100 ASP A O 1
ATOM 739 N N . ASN A 1 101 ? 11.392 9.360 -11.678 1.00 90.62 101 ASN A N 1
ATOM 740 C CA . ASN A 1 101 ? 11.918 9.832 -10.397 1.00 90.62 101 ASN A CA 1
ATOM 741 C C . ASN A 1 101 ? 12.983 8.909 -9.778 1.00 90.62 101 ASN A C 1
ATOM 743 O O . ASN A 1 101 ? 13.503 9.214 -8.702 1.00 90.62 101 ASN A O 1
ATOM 747 N N . VAL A 1 102 ? 13.355 7.792 -10.422 1.00 91.44 102 VAL A N 1
ATOM 748 C CA . VAL A 1 102 ? 14.214 6.748 -9.817 1.00 91.44 102 VAL A CA 1
ATOM 749 C C . VAL A 1 102 ? 15.547 7.286 -9.289 1.00 91.44 102 VAL A C 1
ATOM 751 O O . VAL A 1 102 ? 16.060 6.837 -8.260 1.00 91.44 102 VAL A O 1
ATOM 754 N N . ASN A 1 103 ? 16.106 8.286 -9.970 1.00 90.12 103 ASN A N 1
ATOM 755 C CA . ASN A 1 103 ? 17.385 8.886 -9.604 1.00 90.12 103 ASN A CA 1
ATOM 756 C C . ASN A 1 103 ? 17.296 9.729 -8.326 1.00 90.12 103 ASN A C 1
ATOM 758 O O . ASN A 1 103 ? 18.285 9.806 -7.592 1.00 90.12 103 ASN A O 1
ATOM 762 N N . GLU A 1 104 ? 16.124 10.293 -8.038 1.00 90.19 104 GLU A N 1
ATOM 763 C CA . GLU A 1 104 ? 15.845 11.163 -6.890 1.00 90.19 104 GLU A CA 1
ATOM 764 C C . GLU A 1 104 ? 15.482 10.371 -5.625 1.00 90.19 104 GLU A C 1
ATOM 766 O O . GLU A 1 104 ? 15.488 10.916 -4.520 1.00 90.19 104 GLU A O 1
ATOM 771 N N . LEU A 1 105 ? 15.223 9.066 -5.761 1.00 87.81 105 LEU A N 1
ATOM 772 C CA . LEU A 1 105 ? 14.878 8.210 -4.633 1.00 87.81 105 LEU A CA 1
ATOM 773 C C . LEU A 1 105 ? 16.053 8.055 -3.651 1.00 87.81 105 LEU A C 1
ATOM 775 O O . LEU A 1 105 ? 17.188 7.786 -4.074 1.00 87.81 105 LEU A O 1
ATOM 779 N N . PRO A 1 106 ? 15.789 8.114 -2.330 1.00 89.06 106 PRO A N 1
ATOM 780 C CA . PRO A 1 106 ? 16.794 7.933 -1.285 1.00 89.06 106 PRO A CA 1
ATOM 781 C C . PRO A 1 106 ? 17.102 6.441 -1.038 1.00 89.06 106 PRO A C 1
ATOM 783 O O . PRO A 1 106 ? 17.083 5.969 0.098 1.00 89.06 106 PRO A O 1
ATOM 786 N N . ILE A 1 107 ? 17.360 5.683 -2.106 1.00 88.50 107 ILE A N 1
ATOM 787 C CA . ILE A 1 107 ? 17.709 4.252 -2.089 1.00 88.50 107 ILE A CA 1
ATOM 788 C C . ILE A 1 107 ? 19.063 4.024 -2.777 1.00 88.50 107 ILE A C 1
ATOM 790 O O . ILE A 1 107 ? 19.539 4.879 -3.524 1.00 88.50 107 ILE A O 1
ATOM 794 N N . ASP A 1 108 ? 19.699 2.883 -2.519 1.00 92.94 108 ASP A N 1
ATOM 795 C CA . ASP A 1 108 ? 20.995 2.537 -3.109 1.00 92.94 108 ASP A CA 1
ATOM 796 C C . ASP A 1 108 ? 20.902 2.219 -4.616 1.00 92.94 108 ASP A C 1
ATOM 798 O O . ASP A 1 108 ? 19.845 1.840 -5.126 1.00 92.94 108 ASP A O 1
ATOM 802 N N . ASP A 1 109 ? 22.025 2.336 -5.332 1.00 92.69 109 ASP A N 1
ATOM 803 C CA . ASP A 1 109 ? 22.082 2.152 -6.791 1.00 92.69 109 ASP A CA 1
ATOM 804 C C . ASP A 1 109 ? 21.674 0.744 -7.249 1.00 92.69 109 ASP A C 1
ATOM 806 O O . ASP A 1 109 ? 21.121 0.579 -8.340 1.00 92.69 109 ASP A O 1
ATOM 810 N N . LEU A 1 110 ? 21.904 -0.284 -6.424 1.00 92.19 110 LEU A N 1
ATOM 811 C CA . LEU A 1 110 ? 21.456 -1.643 -6.728 1.00 92.19 110 LEU A CA 1
ATOM 812 C C . LEU A 1 110 ? 19.925 -1.728 -6.664 1.00 92.19 110 LEU A C 1
ATOM 814 O O . LEU A 1 110 ? 19.311 -2.329 -7.545 1.00 92.19 110 LEU A O 1
ATOM 818 N N . SER A 1 111 ? 19.299 -1.101 -5.669 1.00 89.69 111 SER A N 1
ATOM 819 C CA . SER A 1 111 ? 17.839 -0.996 -5.572 1.00 89.69 111 SER A CA 1
ATOM 820 C C . SER A 1 111 ? 17.233 -0.183 -6.721 1.00 89.69 111 SER A C 1
ATOM 822 O O . SER A 1 111 ? 16.208 -0.594 -7.266 1.00 89.69 111 SER A O 1
ATOM 824 N N . LYS A 1 112 ? 17.883 0.910 -7.148 1.00 93.06 112 LYS A N 1
ATOM 825 C CA . LYS A 1 112 ? 17.481 1.673 -8.348 1.00 93.06 112 LYS A CA 1
ATOM 826 C C . LYS A 1 112 ? 17.539 0.807 -9.604 1.00 93.06 112 LYS A C 1
ATOM 828 O O . LYS A 1 112 ? 16.569 0.743 -10.350 1.00 93.06 112 LYS A O 1
ATOM 833 N N . SER A 1 113 ? 18.647 0.093 -9.799 1.00 92.44 113 SER A N 1
ATOM 834 C CA . SER A 1 113 ? 18.848 -0.770 -10.971 1.00 92.44 113 SER A CA 1
ATOM 835 C C . SER A 1 113 ? 17.796 -1.879 -11.037 1.00 92.44 113 SER A C 1
ATOM 837 O O . SER A 1 113 ? 17.194 -2.095 -12.083 1.00 92.44 113 SER A O 1
ATOM 839 N N . ARG A 1 114 ? 17.495 -2.520 -9.900 1.00 91.19 114 ARG A N 1
ATOM 840 C CA . ARG A 1 114 ? 16.428 -3.530 -9.805 1.00 91.19 114 ARG A CA 1
ATOM 841 C C . ARG A 1 114 ? 15.050 -2.968 -10.127 1.00 91.19 114 ARG A C 1
ATOM 843 O O . ARG A 1 114 ? 14.276 -3.641 -10.792 1.00 91.19 114 ARG A O 1
ATOM 850 N N . LEU A 1 115 ? 14.734 -1.757 -9.666 1.00 90.44 115 LEU A N 1
ATOM 851 C CA . LEU A 1 115 ? 13.460 -1.117 -9.995 1.00 90.44 115 LEU A CA 1
ATOM 852 C C . LEU A 1 115 ? 13.318 -0.928 -11.512 1.00 90.44 115 LEU A C 1
ATOM 854 O O . LEU A 1 115 ? 12.286 -1.284 -12.072 1.00 90.44 115 LEU A O 1
ATOM 858 N N . VAL A 1 116 ? 14.369 -0.445 -12.180 1.00 93.06 116 VAL A N 1
ATOM 859 C CA . VAL A 1 116 ? 14.396 -0.288 -13.644 1.00 93.06 116 VAL A CA 1
ATOM 860 C C . VAL A 1 116 ? 14.255 -1.638 -14.360 1.00 93.06 116 VAL A C 1
ATOM 862 O O . VAL A 1 116 ? 13.474 -1.750 -15.304 1.00 93.06 116 VAL A O 1
ATOM 865 N N . GLU A 1 117 ? 14.960 -2.675 -13.901 1.00 90.94 117 GLU A N 1
ATOM 866 C CA . GLU A 1 117 ? 14.852 -4.032 -14.457 1.00 90.94 117 GLU A CA 1
ATOM 867 C C . GLU A 1 117 ? 13.432 -4.602 -14.327 1.00 90.94 117 GLU A C 1
ATOM 869 O O . GLU A 1 117 ? 12.910 -5.168 -15.288 1.00 90.94 117 GLU A O 1
ATOM 874 N N . GLU A 1 118 ? 12.782 -4.427 -13.174 1.00 88.75 118 GLU A N 1
ATOM 875 C CA . GLU A 1 118 ? 11.404 -4.880 -12.950 1.00 88.75 118 GLU A CA 1
ATOM 876 C C . GLU A 1 118 ? 10.397 -4.098 -13.807 1.00 88.75 118 GLU A C 1
ATOM 878 O O . GLU A 1 118 ? 9.489 -4.704 -14.380 1.00 88.75 118 GLU A O 1
ATOM 883 N N . ILE A 1 119 ? 10.582 -2.782 -13.977 1.00 91.12 119 ILE A N 1
ATOM 884 C CA . ILE A 1 119 ? 9.770 -1.961 -14.893 1.00 91.12 119 ILE A CA 1
ATOM 885 C C . ILE A 1 119 ? 9.896 -2.487 -16.332 1.00 91.12 119 ILE A C 1
ATOM 887 O O . ILE A 1 119 ? 8.886 -2.722 -17.004 1.00 91.12 119 ILE A O 1
ATOM 891 N N . ALA A 1 120 ? 11.119 -2.742 -16.803 1.00 89.81 120 ALA A N 1
ATOM 892 C CA . ALA A 1 120 ? 11.353 -3.292 -18.137 1.00 89.81 120 ALA A CA 1
ATOM 893 C C . ALA A 1 120 ? 10.744 -4.699 -18.289 1.00 89.81 120 ALA A C 1
ATOM 895 O O . ALA A 1 120 ? 10.069 -4.991 -19.280 1.00 89.81 120 ALA A O 1
ATOM 896 N N . ALA A 1 121 ? 10.921 -5.568 -17.289 1.00 87.81 121 ALA A N 1
ATOM 897 C CA . ALA A 1 121 ? 10.349 -6.911 -17.279 1.00 87.81 121 ALA A CA 1
ATOM 898 C C . ALA A 1 121 ? 8.814 -6.885 -17.309 1.00 87.81 121 ALA A C 1
ATOM 900 O O . ALA A 1 121 ? 8.202 -7.699 -18.008 1.00 87.81 121 ALA A O 1
ATOM 901 N N . TYR A 1 122 ? 8.189 -5.951 -16.592 1.00 87.00 122 TYR A N 1
ATOM 902 C CA . TYR A 1 122 ? 6.745 -5.739 -16.625 1.00 87.00 122 TYR A CA 1
ATOM 903 C C . TYR A 1 122 ? 6.265 -5.357 -18.032 1.00 87.00 122 TYR A C 1
ATOM 905 O O . TYR A 1 122 ? 5.383 -6.026 -18.578 1.00 87.00 122 TYR A O 1
ATOM 913 N N . ARG A 1 123 ? 6.897 -4.358 -18.666 1.00 84.88 123 ARG A N 1
ATOM 914 C CA . ARG A 1 123 ? 6.561 -3.919 -20.036 1.00 84.88 123 ARG A CA 1
ATOM 915 C C . ARG A 1 123 ? 6.696 -5.054 -21.055 1.00 84.88 123 ARG A C 1
ATOM 917 O O . ARG A 1 123 ? 5.799 -5.268 -21.874 1.00 84.88 123 ARG A O 1
ATOM 924 N N . LEU A 1 124 ? 7.759 -5.858 -20.951 1.00 86.94 124 LEU A N 1
ATOM 925 C CA . LEU A 1 124 ? 7.957 -7.041 -21.798 1.00 86.94 124 LEU A CA 1
ATOM 926 C C . LEU A 1 124 ? 6.836 -8.077 -21.628 1.00 86.94 124 LEU A C 1
ATOM 928 O O . LEU A 1 124 ? 6.362 -8.632 -22.621 1.00 86.94 124 LEU A O 1
ATOM 932 N N . ARG A 1 125 ? 6.382 -8.330 -20.392 1.00 85.19 125 ARG A N 1
ATOM 933 C CA . ARG A 1 125 ? 5.269 -9.261 -20.118 1.00 85.19 125 ARG A CA 1
ATOM 934 C C . ARG A 1 125 ? 3.939 -8.762 -20.678 1.00 85.19 125 ARG A C 1
AT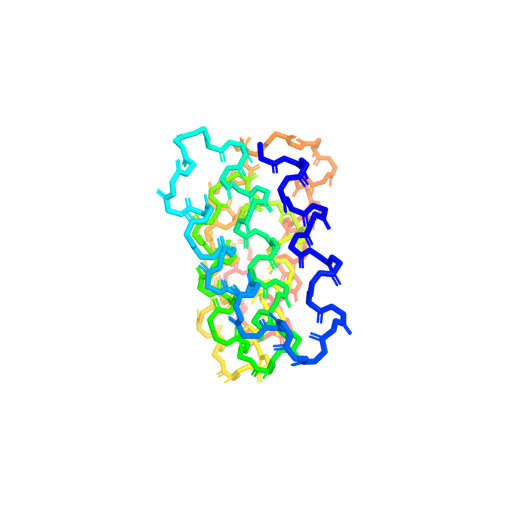OM 936 O O . ARG A 1 125 ? 3.138 -9.583 -21.118 1.00 85.19 125 ARG A O 1
ATOM 943 N N . LYS A 1 126 ? 3.708 -7.446 -20.682 1.00 83.50 126 LYS A N 1
ATOM 944 C CA . LYS A 1 126 ? 2.494 -6.817 -21.235 1.00 83.50 126 LYS A CA 1
ATOM 945 C C . LYS A 1 126 ? 2.538 -6.626 -22.757 1.00 83.50 126 LYS A C 1
ATOM 947 O O . LYS A 1 126 ? 1.556 -6.178 -23.338 1.00 83.50 126 LYS A O 1
ATOM 952 N N . GLY A 1 127 ? 3.640 -6.995 -23.417 1.00 74.94 127 GLY A N 1
ATOM 953 C CA . GLY A 1 127 ? 3.796 -6.861 -24.868 1.00 74.94 127 GLY A CA 1
ATOM 954 C C . GLY A 1 127 ? 4.035 -5.422 -25.339 1.00 74.94 127 GLY A C 1
ATOM 955 O O . GLY A 1 127 ? 3.833 -5.120 -26.515 1.00 74.94 127 GLY A O 1
ATOM 956 N N . GLN A 1 128 ? 4.468 -4.532 -24.442 1.00 65.88 128 GLN A N 1
ATOM 957 C CA . GLN A 1 128 ? 4.819 -3.139 -24.737 1.00 65.88 128 GLN A CA 1
ATOM 958 C C . GLN A 1 128 ? 6.275 -3.057 -25.217 1.00 65.88 128 GLN A C 1
ATOM 960 O O . GLN A 1 128 ? 7.164 -2.561 -24.528 1.00 65.88 128 GLN A O 1
ATOM 965 N N . TYR A 1 129 ? 6.539 -3.620 -26.398 1.00 55.03 129 TYR A N 1
ATOM 966 C CA . TYR A 1 129 ? 7.900 -3.815 -26.910 1.00 55.03 129 TYR A CA 1
ATOM 967 C C . TYR A 1 129 ? 8.624 -2.520 -27.324 1.00 55.03 129 TYR A C 1
ATOM 969 O O . TYR A 1 129 ? 9.849 -2.527 -27.386 1.00 55.03 129 TYR A O 1
ATOM 977 N N . GLU A 1 130 ? 7.907 -1.425 -27.601 1.00 50.53 130 GLU A N 1
ATOM 978 C CA . GLU A 1 130 ? 8.514 -0.163 -28.069 1.00 50.53 130 GLU A CA 1
ATOM 979 C C . GLU A 1 130 ? 9.097 0.705 -26.937 1.00 50.53 130 GLU A C 1
ATOM 981 O O . GLU A 1 130 ? 9.949 1.545 -27.201 1.00 50.53 130 GLU A O 1
ATOM 986 N N . GLU A 1 131 ? 8.708 0.470 -25.679 1.00 51.53 131 GLU A N 1
ATOM 987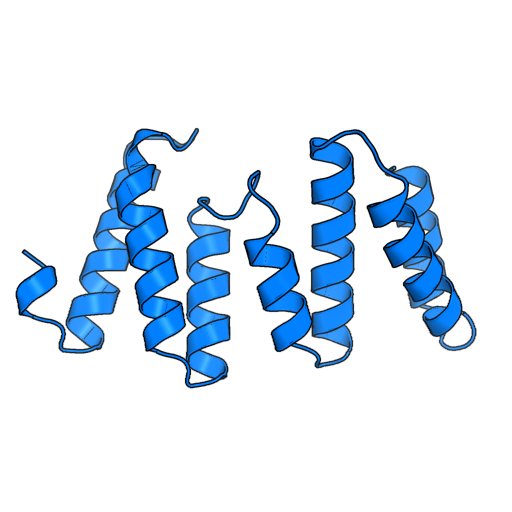 C CA . GLU A 1 131 ? 9.113 1.278 -24.510 1.00 51.53 131 GLU A CA 1
ATOM 988 C C . GLU A 1 131 ? 10.105 0.550 -23.584 1.00 51.53 131 GLU A C 1
ATOM 990 O O . GLU A 1 131 ? 10.463 1.054 -22.520 1.00 51.53 131 GLU A O 1
ATOM 995 N N . ALA A 1 132 ? 10.520 -0.667 -23.945 1.00 49.22 132 ALA A N 1
ATOM 996 C CA . ALA A 1 132 ? 11.416 -1.508 -23.147 1.00 49.22 132 ALA A CA 1
ATOM 997 C C . ALA A 1 132 ? 12.911 -1.355 -23.509 1.00 49.22 132 ALA A C 1
ATOM 999 O O . ALA A 1 132 ? 13.732 -2.099 -22.970 1.00 49.22 132 ALA A O 1
ATOM 1000 N N . ALA A 1 133 ? 13.252 -0.451 -24.437 1.00 43.22 133 ALA A N 1
ATOM 1001 C CA . ALA A 1 133 ? 14.593 -0.269 -25.004 1.00 43.22 133 ALA A CA 1
ATOM 1002 C C . ALA A 1 133 ? 15.259 1.042 -24.569 1.00 43.22 133 ALA A C 1
ATOM 1004 O O . ALA A 1 133 ? 14.543 2.063 -24.469 1.00 43.22 133 ALA A O 1
#

Radius of gyration: 17.07 Å; chains: 1; bounding box: 40×28×49 Å

Secondary structure (DSSP, 8-state):
-HHHHHHHHHHHTSTTTHHHHHHHHHHHHHH--SHHHHHHHHHHHHHHHHHTT-HHHHHHHHHT-HHHHTSHHHHHHHHHHHHHTT-HHHHHHHHHHHHHHGGGSSS-HHHHHHHHHHHHHHHHHTT-TTS--